Protein AF-A0A9X2JPM9-F1 (afdb_monomer_lite)

Organism: NCBI:txid2955316

Secondary structure (DSSP, 8-state):
---B---TTTTSHHHHHHHHHHHTTT-B-

Structure (mmCIF, N/CA/C/O backbone):
data_AF-A0A9X2JPM9-F1
#
_entry.id   AF-A0A9X2JPM9-F1
#
loop_
_atom_site.group_PDB
_atom_site.id
_atom_site.type_symbol
_atom_site.label_atom_id
_atom_site.label_alt_id
_atom_site.label_comp_id
_atom_site.label_asym_id
_atom_site.label_entity_id
_atom_site.label_seq_id
_atom_site.pdbx_PDB_ins_code
_atom_site.Cartn_x
_atom_site.Cartn_y
_atom_site.Cartn_z
_atom_site.occupancy
_atom_site.B_iso_or_equiv
_atom_site.auth_seq_id
_atom_site.auth_comp_id
_atom_site.auth_asym_id
_atom_site.auth_atom_id
_atom_site.pdbx_PDB_model_num
ATOM 1 N N . MET A 1 1 ? -11.994 -2.752 16.483 1.00 71.94 1 MET A N 1
ATOM 2 C CA . MET A 1 1 ? -10.723 -2.029 16.251 1.00 71.94 1 MET A CA 1
ATOM 3 C C . MET A 1 1 ? -10.198 -2.374 14.864 1.00 71.94 1 MET A C 1
ATOM 5 O O . MET A 1 1 ? -10.166 -3.555 14.541 1.00 71.94 1 MET A O 1
ATOM 9 N N . SER A 1 2 ? -9.839 -1.382 14.041 1.00 83.69 2 SER A N 1
ATOM 10 C CA . SER A 1 2 ? -9.251 -1.617 12.709 1.00 83.69 2 SER A CA 1
ATOM 11 C C . SER A 1 2 ? -7.749 -1.879 12.843 1.00 83.69 2 SER A C 1
ATOM 13 O O . SER A 1 2 ? -7.057 -1.173 13.578 1.00 83.69 2 SER A O 1
ATOM 15 N N . LYS A 1 3 ? -7.247 -2.921 12.174 1.00 96.12 3 LYS A N 1
ATOM 16 C CA . LYS A 1 3 ? -5.815 -3.236 12.146 1.00 96.12 3 LYS A CA 1
ATOM 17 C C . LYS A 1 3 ? -5.085 -2.190 11.292 1.00 96.12 3 LYS A C 1
ATOM 19 O O . LYS A 1 3 ? -5.625 -1.742 10.282 1.00 96.12 3 LYS A O 1
ATOM 24 N N . THR A 1 4 ? -3.880 -1.798 11.710 1.00 98.06 4 THR A N 1
ATOM 25 C CA . THR A 1 4 ? -3.055 -0.800 11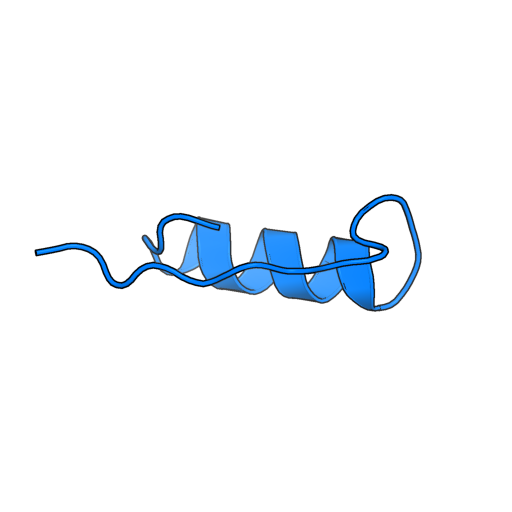.005 1.00 98.06 4 THR A CA 1
ATOM 26 C C . THR A 1 4 ? -1.813 -1.456 10.410 1.00 98.06 4 THR A C 1
ATOM 28 O O . THR A 1 4 ? -1.170 -2.260 11.083 1.00 98.06 4 THR A O 1
ATOM 31 N N . ILE A 1 5 ? -1.477 -1.101 9.171 1.00 97.81 5 ILE A N 1
ATOM 32 C CA . ILE A 1 5 ? -0.240 -1.494 8.480 1.00 97.81 5 ILE A CA 1
ATOM 33 C C . ILE A 1 5 ? 0.402 -0.268 7.825 1.00 97.81 5 ILE A C 1
ATOM 35 O O . ILE A 1 5 ? -0.278 0.725 7.604 1.00 97.81 5 ILE A O 1
ATOM 39 N N . LEU A 1 6 ? 1.699 -0.343 7.517 1.00 98.19 6 LEU A N 1
ATOM 40 C CA . LEU A 1 6 ? 2.413 0.645 6.706 1.00 98.19 6 LEU A CA 1
ATOM 41 C C . LEU A 1 6 ? 2.923 -0.043 5.441 1.00 98.19 6 LEU A C 1
ATOM 43 O O . LEU A 1 6 ? 3.650 -1.032 5.531 1.00 98.19 6 LEU A O 1
ATOM 47 N N . ILE A 1 7 ? 2.565 0.487 4.272 1.00 98.06 7 ILE A N 1
ATOM 48 C CA . ILE A 1 7 ? 3.037 -0.021 2.978 1.00 98.06 7 ILE A CA 1
ATOM 49 C C . ILE A 1 7 ? 3.922 1.031 2.313 1.00 98.06 7 ILE A C 1
ATOM 51 O O . ILE A 1 7 ? 3.460 2.104 1.927 1.00 98.06 7 ILE A O 1
ATOM 55 N N . THR A 1 8 ? 5.199 0.707 2.129 1.00 97.88 8 THR A N 1
ATOM 56 C CA . THR A 1 8 ? 6.125 1.522 1.334 1.00 97.88 8 THR A CA 1
ATOM 57 C C . THR A 1 8 ? 5.970 1.206 -0.156 1.00 97.88 8 THR A C 1
ATOM 59 O O . THR A 1 8 ? 5.490 0.139 -0.540 1.00 97.88 8 THR A O 1
ATOM 62 N N . GLY A 1 9 ? 6.317 2.156 -1.030 1.00 97.88 9 GLY A N 1
ATOM 63 C CA . GLY A 1 9 ? 6.188 1.950 -2.479 1.00 97.88 9 GLY A CA 1
ATOM 64 C C . GLY A 1 9 ? 4.742 1.781 -2.973 1.00 97.88 9 GLY A C 1
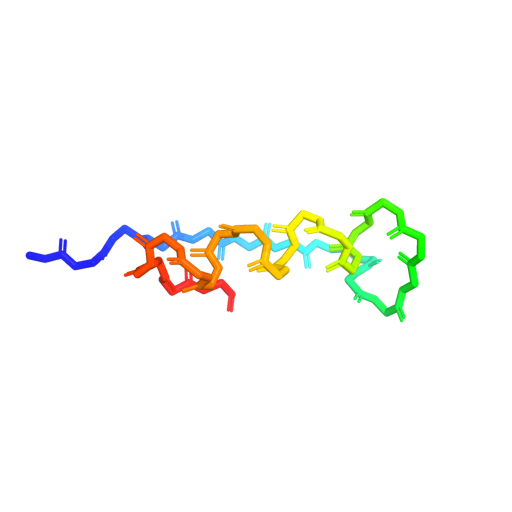ATOM 65 O O . GLY A 1 9 ? 4.523 1.249 -4.058 1.00 97.88 9 GLY A O 1
ATOM 66 N N . ALA A 1 10 ? 3.737 2.257 -2.226 1.00 98.19 10 ALA A N 1
ATOM 67 C CA . ALA A 1 10 ? 2.316 2.144 -2.586 1.00 98.19 10 ALA A CA 1
ATOM 68 C C . ALA A 1 10 ? 1.899 2.969 -3.828 1.00 98.19 10 ALA A C 1
ATOM 70 O O . ALA A 1 10 ? 0.742 2.939 -4.252 1.00 98.19 10 ALA A O 1
ATOM 71 N N . GLY A 1 11 ? 2.843 3.697 -4.430 1.00 97.44 11 GLY A N 1
ATOM 72 C CA . GLY A 1 11 ? 2.618 4.542 -5.596 1.00 97.44 11 GLY A CA 1
ATOM 73 C C . GLY A 1 11 ? 2.283 3.768 -6.870 1.00 97.44 11 GLY A C 1
ATOM 74 O O . GLY A 1 11 ? 1.513 4.278 -7.676 1.00 97.44 11 GLY A O 1
ATOM 75 N N . SER A 1 12 ? 2.784 2.545 -7.073 1.00 98.25 12 SER A N 1
ATOM 76 C CA . SER A 1 12 ? 2.553 1.756 -8.297 1.00 98.25 12 SER A CA 1
ATOM 77 C C . SER A 1 12 ? 2.689 0.243 -8.056 1.00 98.25 12 SER A C 1
ATOM 79 O O . SER A 1 12 ? 2.968 -0.197 -6.939 1.00 98.25 12 SER A O 1
ATOM 81 N N . GLY A 1 13 ? 2.427 -0.557 -9.098 1.00 98.25 13 GLY A N 1
ATOM 82 C CA . GLY A 1 13 ? 2.660 -2.004 -9.113 1.00 98.25 13 GLY A CA 1
ATOM 83 C C . GLY A 1 13 ? 2.057 -2.750 -7.919 1.00 98.25 13 GLY A C 1
ATOM 84 O O . GLY A 1 13 ? 0.899 -2.539 -7.548 1.00 98.25 13 GLY A O 1
ATOM 85 N N . ILE A 1 14 ? 2.873 -3.619 -7.320 1.00 98.50 14 ILE A N 1
ATOM 86 C CA . ILE A 1 14 ? 2.476 -4.476 -6.198 1.00 98.50 14 ILE A CA 1
ATOM 87 C C . ILE A 1 14 ? 2.083 -3.635 -4.982 1.00 98.50 14 ILE A C 1
ATOM 89 O O . ILE A 1 14 ? 1.042 -3.898 -4.391 1.00 98.50 14 ILE A O 1
ATOM 93 N N . GLY A 1 15 ? 2.837 -2.583 -4.644 1.00 98.56 15 GLY A N 1
ATOM 94 C CA . GLY A 1 15 ? 2.524 -1.732 -3.491 1.00 98.56 15 GLY A CA 1
ATOM 95 C C . GLY A 1 15 ? 1.117 -1.130 -3.576 1.00 98.56 15 GLY A C 1
ATOM 96 O O . GLY A 1 15 ? 0.350 -1.202 -2.615 1.00 98.56 15 GLY A O 1
ATOM 97 N N . ARG A 1 16 ? 0.733 -0.609 -4.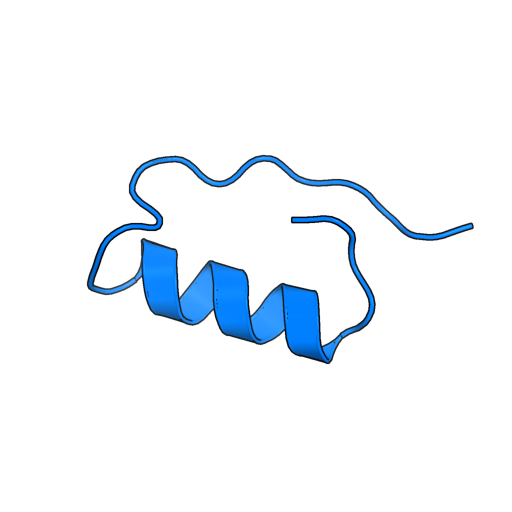751 1.00 98.69 16 ARG A N 1
ATOM 98 C CA . ARG A 1 16 ? -0.616 -0.065 -4.993 1.00 98.69 16 ARG A CA 1
ATOM 99 C C . ARG A 1 16 ? -1.698 -1.144 -4.894 1.00 98.69 16 ARG A C 1
ATOM 101 O O . ARG A 1 16 ? -2.757 -0.901 -4.310 1.00 98.69 16 ARG A O 1
ATOM 108 N N . ALA A 1 17 ? -1.457 -2.321 -5.475 1.00 98.69 17 ALA A N 1
ATOM 109 C CA . ALA A 1 17 ? -2.403 -3.436 -5.430 1.00 98.69 17 ALA A CA 1
ATOM 110 C C . ALA A 1 17 ? -2.620 -3.935 -3.990 1.00 98.69 17 ALA A C 1
ATOM 112 O O . ALA A 1 17 ? -3.764 -4.103 -3.563 1.00 98.69 17 ALA A O 1
ATOM 113 N N . THR A 1 18 ? -1.542 -4.079 -3.217 1.00 98.56 18 THR A N 1
ATOM 114 C CA . THR A 1 18 ? -1.584 -4.460 -1.801 1.00 98.56 18 THR A CA 1
ATOM 115 C C . THR A 1 18 ? -2.348 -3.424 -0.980 1.00 98.56 18 THR A C 1
ATOM 117 O O . THR A 1 18 ? -3.258 -3.795 -0.239 1.00 98.56 18 THR A O 1
ATOM 120 N N . ALA A 1 19 ? -2.073 -2.126 -1.166 1.00 98.56 19 ALA A N 1
ATOM 121 C CA . ALA A 1 19 ? -2.781 -1.072 -0.442 1.00 98.56 19 ALA A CA 1
ATOM 122 C C . ALA A 1 19 ? -4.295 -1.105 -0.696 1.00 98.56 19 ALA A C 1
ATOM 124 O O . ALA A 1 19 ? -5.0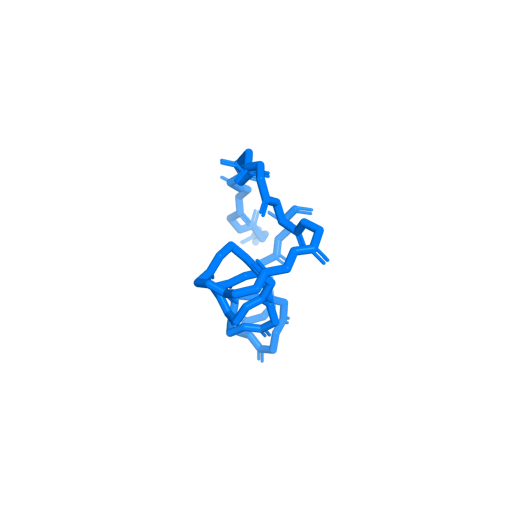91 -1.104 0.244 1.00 98.56 19 ALA A O 1
ATOM 125 N N . ARG A 1 20 ? -4.704 -1.245 -1.963 1.00 98.44 20 ARG A N 1
ATOM 126 C CA . ARG A 1 20 ? -6.118 -1.390 -2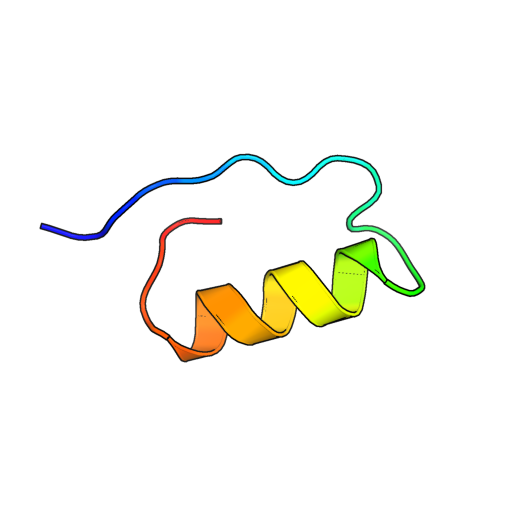.341 1.00 98.44 20 ARG A CA 1
ATOM 127 C C . ARG A 1 20 ? -6.773 -2.619 -1.713 1.00 98.44 20 ARG A C 1
ATOM 129 O O . ARG A 1 20 ? -7.908 -2.532 -1.246 1.00 98.44 20 ARG A O 1
ATOM 136 N N . ARG A 1 21 ? -6.067 -3.752 -1.677 1.00 98.44 21 ARG A N 1
ATOM 137 C CA . ARG A 1 21 ? -6.584 -5.005 -1.111 1.00 98.44 21 ARG A CA 1
ATOM 138 C C . ARG A 1 21 ? -6.887 -4.893 0.383 1.00 98.44 21 ARG A C 1
ATOM 140 O O . ARG A 1 21 ? -7.890 -5.459 0.823 1.00 98.44 21 ARG A O 1
ATOM 147 N N . PHE A 1 22 ? -6.038 -4.200 1.144 1.00 98.31 22 PHE A N 1
ATOM 148 C CA . PHE A 1 22 ? -6.213 -4.019 2.588 1.00 98.31 22 PHE A CA 1
ATOM 149 C C . PHE A 1 22 ? -7.212 -2.909 2.928 1.00 98.31 22 PHE A C 1
ATOM 151 O O . PHE A 1 22 ? -8.033 -3.105 3.825 1.00 98.31 22 PHE A O 1
ATOM 158 N N . LEU A 1 23 ? -7.236 -1.813 2.161 1.00 97.94 23 LEU A N 1
ATOM 159 C CA . LEU A 1 23 ? -8.281 -0.790 2.276 1.00 97.94 23 LEU A CA 1
ATOM 160 C C . LEU A 1 23 ? -9.675 -1.403 2.075 1.00 97.94 23 LEU A C 1
ATOM 162 O O . LEU A 1 23 ? -10.558 -1.213 2.907 1.00 97.94 23 LEU A O 1
ATOM 166 N N . GLY A 1 24 ? -9.854 -2.228 1.036 1.00 98.12 24 GLY A N 1
ATOM 167 C CA . GLY A 1 24 ? -11.111 -2.948 0.793 1.00 98.12 24 GLY A CA 1
ATOM 168 C C . GLY A 1 24 ? -11.469 -3.983 1.869 1.00 98.12 24 GLY A C 1
ATOM 169 O O . GLY A 1 24 ? -12.621 -4.388 1.968 1.00 98.12 24 GLY A O 1
ATOM 170 N N . ALA A 1 25 ? -10.507 -4.396 2.698 1.00 97.75 25 ALA A N 1
ATOM 171 C CA . ALA A 1 25 ? -10.730 -5.280 3.840 1.00 97.75 25 ALA A CA 1
ATOM 172 C C . ALA A 1 25 ? -10.991 -4.521 5.158 1.00 97.75 25 ALA A C 1
ATOM 174 O O . ALA A 1 25 ? -11.052 -5.152 6.212 1.00 97.75 25 ALA A O 1
ATOM 175 N N . GLY A 1 26 ? -11.101 -3.187 5.129 1.00 97.31 26 GLY A N 1
ATOM 176 C CA . GLY A 1 26 ? -11.390 -2.361 6.308 1.00 97.31 26 GLY A CA 1
ATOM 177 C C . GLY A 1 26 ? -10.181 -2.064 7.202 1.00 97.31 26 GLY A C 1
ATOM 178 O O . GLY A 1 26 ? -10.343 -1.678 8.365 1.00 97.31 26 GLY A O 1
ATOM 179 N N . TRP A 1 27 ? -8.966 -2.259 6.688 1.00 98.25 27 TRP A N 1
ATOM 180 C CA . TRP A 1 27 ? -7.740 -1.911 7.403 1.00 98.25 27 TRP A CA 1
ATOM 181 C C . TRP A 1 27 ? -7.426 -0.427 7.250 1.00 98.25 27 TRP A C 1
ATOM 183 O O . TRP A 1 27 ? -7.768 0.197 6.244 1.00 98.25 27 TRP A O 1
ATOM 193 N N . ARG A 1 28 ? -6.700 0.116 8.227 1.00 97.81 28 ARG A N 1
ATOM 194 C CA . ARG A 1 28 ? -5.988 1.382 8.075 1.00 97.81 28 ARG A CA 1
ATOM 195 C C . ARG A 1 28 ? -4.630 1.084 7.441 1.00 97.81 28 ARG A C 1
ATOM 197 O O . ARG A 1 28 ? -3.828 0.349 8.017 1.00 97.81 28 ARG A O 1
ATOM 204 N N . VAL A 1 29 ? -4.412 1.620 6.248 1.00 96.69 29 VAL A N 1
ATOM 205 C CA . VAL A 1 29 ? -3.257 1.332 5.387 1.00 96.69 29 VAL A CA 1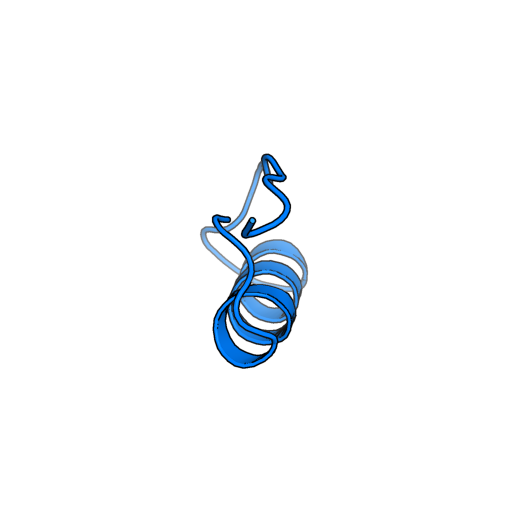
ATOM 206 C C . VAL A 1 29 ? -2.434 2.588 5.168 1.00 96.69 29 VAL A C 1
ATOM 208 O O . VAL A 1 29 ? -3.071 3.658 5.040 1.00 96.69 29 VAL A O 1
#

Foldseek 3Di:
DAAEDDQPPCPDDPNVVVVVVSVVVRHHD

InterPro domains:
  IPR002347 Short-chain dehydrogenase/reductase SDR [PF00106] (3-29)
  IPR036291 NAD(P)-binding domain superfamily [SSF51735] (2-29)

Radius of gyration: 8.79 Å; chains: 1; bounding box: 18×10×25 Å

Sequence (29 aa):
MSKTILITGAGSGIGRATARRFLGAGWRV

pLDDT: mean 96.63, std 5.38, range [71.94, 98.69]